Protein AF-A0A7W4B8R4-F1 (afdb_monomer)

Solvent-accessible surface area (backbone atoms only — not comparable to full-atom values): 7140 Å² total; per-residue (Å²): 135,83,83,82,81,82,83,73,81,84,76,72,96,80,80,79,79,73,75,78,81,79,74,81,53,73,66,57,54,51,50,42,63,73,45,34,55,82,88,46,34,65,57,54,56,48,45,43,47,61,51,51,46,78,59,29,82,94,38,86,86,59,52,74,72,62,40,46,46,49,48,49,27,28,50,60,62,15,69,47,38,67,68,44,31,55,52,33,42,52,36,35,43,72,41,52,63,58,32,25,47,75,47,71,31,58,90,38,91,60,44,60,76,71,63,80,133

Secondary structure (DSSP, 8-state):
-----------------PPPS----HHHHHHHHHHS-HHHHHHHHHHHHHHTTSSSTT-TT--HHHHHHHHHHHHHHHTT-HHHHHHHHHHHHH-HHHHHHHTT-TT-TTHHHH---

pLDDT: mean 81.18, std 20.73, range [34.56, 98.38]

Radius of gyration: 18.81 Å; Cα contacts (8 Å, |Δi|>4): 109; chains: 1; bounding box: 56×37×52 Å

Foldseek 3Di:
DDPDDPPPDPDDPPPPPPPDLLDADPVLLVLLPVQEDPVCSVVLSVCLSPQQACLAPPCNPPDNLQSLLLSLLLSQQCSNPPVSSVVLSVVSNVPVLVSCVSSVNNVPVCVSVVDDD

Mean predicted aligned error: 9.46 Å

Structure (mmCIF, N/CA/C/O backbone):
data_AF-A0A7W4B8R4-F1
#
_entry.id   AF-A0A7W4B8R4-F1
#
loop_
_atom_site.group_PDB
_atom_site.id
_atom_site.type_symbol
_atom_site.label_atom_id
_atom_site.label_alt_id
_atom_site.label_comp_id
_atom_site.label_asym_id
_atom_site.label_entity_id
_atom_site.label_seq_id
_atom_site.pdbx_PDB_ins_code
_atom_site.Cartn_x
_atom_site.Cartn_y
_atom_site.Cartn_z
_atom_site.occupancy
_atom_site.B_iso_or_equiv
_atom_site.auth_seq_id
_atom_site.auth_comp_id
_atom_site.auth_asym_id
_atom_site.auth_atom_id
_atom_site.pdbx_PDB_model_num
ATOM 1 N N . MET A 1 1 ? 43.962 28.400 -38.536 1.00 35.59 1 MET A N 1
ATOM 2 C CA . MET A 1 1 ? 43.895 26.926 -38.560 1.00 35.59 1 MET A CA 1
ATOM 3 C C . MET A 1 1 ? 43.235 26.489 -37.262 1.00 35.59 1 MET A C 1
ATOM 5 O O . MET A 1 1 ? 43.837 26.642 -36.216 1.00 35.59 1 MET A O 1
ATOM 9 N N . VAL A 1 2 ? 41.962 26.109 -37.389 1.00 37.84 2 VAL A N 1
ATOM 10 C CA . VAL A 1 2 ? 41.084 25.320 -36.503 1.00 37.84 2 VAL A CA 1
ATOM 11 C C . VAL A 1 2 ? 41.285 25.419 -34.977 1.00 37.84 2 VAL A C 1
ATOM 13 O O . VAL A 1 2 ? 42.042 24.654 -34.393 1.00 37.84 2 VAL A O 1
ATOM 16 N N . GLU A 1 3 ? 40.489 26.273 -34.324 1.00 34.56 3 GLU A N 1
ATOM 17 C CA . GLU A 1 3 ? 40.008 26.014 -32.960 1.00 34.56 3 GLU A CA 1
ATOM 18 C C . GLU A 1 3 ? 38.755 25.136 -33.067 1.00 34.56 3 GLU A C 1
ATOM 20 O O . GLU A 1 3 ? 37.711 25.557 -33.573 1.00 34.56 3 GLU A O 1
ATOM 25 N N . THR A 1 4 ? 38.869 23.875 -32.659 1.00 41.19 4 THR A N 1
ATOM 26 C CA . THR A 1 4 ? 37.772 22.913 -32.743 1.00 41.19 4 THR A CA 1
ATOM 27 C C . THR A 1 4 ? 36.787 23.156 -31.605 1.00 41.19 4 THR A C 1
ATOM 29 O O . THR A 1 4 ? 37.071 22.923 -30.433 1.00 41.19 4 THR A O 1
ATOM 32 N N . SER A 1 5 ? 35.603 23.631 -31.976 1.00 42.47 5 SER A N 1
ATOM 33 C CA . SER A 1 5 ? 34.449 23.818 -31.104 1.00 42.47 5 SER A CA 1
ATOM 34 C C . SER A 1 5 ? 33.976 22.490 -30.501 1.00 42.47 5 SER A C 1
ATOM 36 O O . SER A 1 5 ? 33.535 21.606 -31.231 1.00 42.47 5 SER A O 1
ATOM 38 N N . ILE A 1 6 ? 33.958 22.376 -29.171 1.00 45.47 6 ILE A N 1
A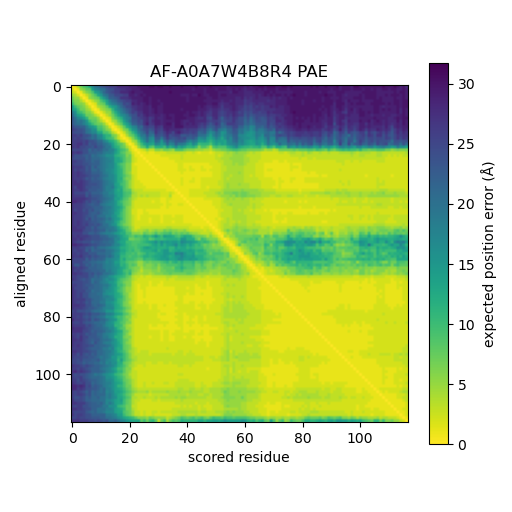TOM 39 C CA . ILE A 1 6 ? 33.088 21.422 -28.467 1.00 45.47 6 ILE A CA 1
ATOM 40 C C . ILE A 1 6 ? 31.976 22.232 -27.805 1.00 45.47 6 ILE A C 1
ATOM 42 O O . ILE A 1 6 ? 32.063 22.695 -26.671 1.00 45.47 6 ILE A O 1
ATOM 46 N N . ASN A 1 7 ? 30.923 22.442 -28.589 1.00 42.91 7 ASN A N 1
ATOM 47 C CA . ASN A 1 7 ? 29.674 23.061 -28.180 1.00 42.91 7 ASN A CA 1
ATOM 48 C C . ASN A 1 7 ? 28.772 21.981 -27.560 1.00 42.91 7 ASN A C 1
ATOM 50 O O . ASN A 1 7 ? 27.890 21.437 -28.223 1.00 42.91 7 ASN A O 1
ATOM 54 N N . ILE A 1 8 ? 29.015 21.621 -26.295 1.00 46.78 8 ILE A N 1
ATOM 55 C CA . ILE A 1 8 ? 28.044 20.838 -25.521 1.00 46.78 8 ILE A CA 1
ATOM 56 C C . ILE A 1 8 ? 27.085 21.840 -24.893 1.00 46.78 8 ILE A C 1
ATOM 58 O O . ILE A 1 8 ? 27.429 22.555 -23.952 1.00 46.78 8 ILE A O 1
ATOM 62 N N . LYS A 1 9 ? 25.877 21.898 -25.460 1.00 38.62 9 LYS A N 1
ATOM 63 C CA . LYS A 1 9 ? 24.742 22.683 -24.979 1.00 38.62 9 LYS A CA 1
ATOM 64 C C . LYS A 1 9 ? 24.553 22.471 -23.472 1.00 38.62 9 LYS A C 1
ATOM 66 O O . LYS A 1 9 ? 23.933 21.502 -23.043 1.00 38.62 9 LYS A O 1
ATOM 71 N N . ARG A 1 10 ? 25.040 23.423 -22.672 1.00 40.56 10 ARG A N 1
ATOM 72 C CA . ARG A 1 10 ? 24.579 23.677 -21.303 1.00 40.56 10 ARG A CA 1
ATOM 73 C C . ARG A 1 10 ? 23.151 24.215 -21.381 1.00 40.56 10 ARG A C 1
ATOM 75 O O . ARG A 1 10 ? 22.917 25.410 -21.250 1.00 40.56 10 ARG A O 1
ATOM 82 N N . ALA A 1 11 ? 22.196 23.335 -21.655 1.00 38.16 11 ALA A N 1
ATOM 83 C CA . ALA A 1 11 ? 20.789 23.647 -21.488 1.00 38.16 11 ALA A CA 1
ATOM 84 C C . ALA A 1 11 ? 20.435 23.462 -20.004 1.00 38.16 11 ALA A C 1
ATOM 86 O O . ALA A 1 11 ? 20.317 22.342 -19.521 1.00 38.16 11 ALA A O 1
ATOM 87 N N . ASN A 1 12 ? 20.324 24.589 -19.299 1.00 40.47 12 ASN A N 1
ATOM 88 C CA . ASN A 1 12 ? 19.541 24.793 -18.077 1.00 40.47 12 ASN A CA 1
ATOM 89 C C . ASN A 1 12 ? 19.688 23.751 -16.952 1.00 40.47 12 ASN A C 1
ATOM 91 O O . ASN A 1 12 ? 18.812 22.928 -16.706 1.00 40.47 12 ASN A O 1
ATOM 95 N N . LEU A 1 13 ? 20.743 23.918 -16.150 1.00 42.25 13 LEU A N 1
ATOM 96 C CA . LEU A 1 13 ? 20.869 23.381 -14.784 1.00 42.25 13 LEU A CA 1
ATOM 97 C C . LEU A 1 13 ? 20.083 24.220 -13.748 1.00 42.25 13 LEU A C 1
ATOM 99 O O . LEU A 1 13 ? 20.526 24.406 -12.620 1.00 42.25 13 LEU A O 1
ATOM 103 N N . GLN A 1 14 ? 18.917 24.750 -14.122 1.00 43.56 14 GLN A N 1
ATOM 104 C CA . GLN A 1 14 ? 18.017 25.482 -13.223 1.00 43.56 14 GLN A CA 1
ATOM 105 C C . GLN A 1 14 ? 16.591 24.941 -13.370 1.00 43.56 14 GLN A C 1
ATOM 107 O O . GLN A 1 14 ? 15.756 25.585 -13.987 1.00 43.56 14 GLN A O 1
ATOM 112 N N . ALA A 1 15 ? 16.361 23.716 -12.874 1.00 39.22 15 ALA A N 1
ATOM 113 C CA . ALA A 1 15 ? 15.059 23.189 -12.417 1.00 39.22 15 ALA A CA 1
ATOM 114 C C . ALA A 1 15 ? 15.138 21.690 -12.039 1.00 39.22 15 ALA A C 1
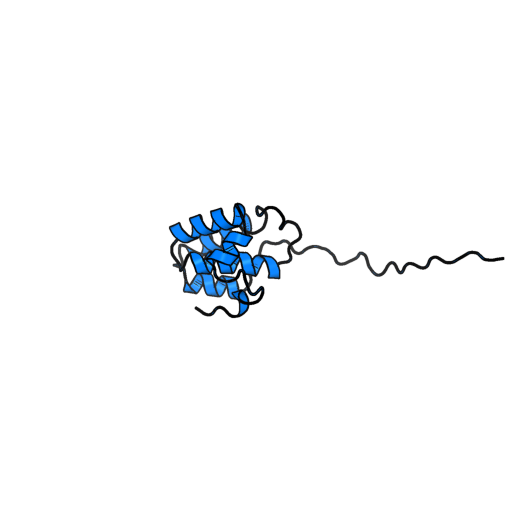ATOM 116 O O . ALA A 1 15 ? 14.335 20.880 -12.489 1.00 39.22 15 ALA A O 1
ATOM 117 N N . ARG A 1 16 ? 16.095 21.280 -11.199 1.00 37.38 16 ARG A N 1
ATOM 118 C CA . ARG A 1 16 ? 15.941 20.031 -10.424 1.00 37.38 16 ARG A CA 1
ATOM 119 C C . ARG A 1 16 ? 15.983 20.343 -8.938 1.00 37.38 16 ARG A C 1
ATOM 121 O O . ARG A 1 16 ? 16.769 19.781 -8.187 1.00 37.38 16 ARG A O 1
ATOM 128 N N . GLN A 1 17 ? 15.140 21.284 -8.523 1.00 37.94 17 GLN A N 1
ATOM 129 C CA . GLN A 1 17 ? 14.706 21.310 -7.136 1.00 37.94 17 GLN A CA 1
ATOM 130 C C . GLN A 1 17 ? 13.785 20.094 -6.988 1.00 37.94 17 GLN A C 1
ATOM 132 O O . GLN A 1 17 ? 12.638 20.131 -7.427 1.00 37.94 17 GLN A O 1
ATOM 137 N N . TRP A 1 18 ? 14.331 18.982 -6.499 1.00 40.97 18 TRP A N 1
ATOM 138 C CA . TRP A 1 18 ? 13.558 17.770 -6.239 1.00 40.97 18 TRP A CA 1
ATOM 139 C C . TRP A 1 18 ? 12.422 18.135 -5.273 1.00 40.97 18 TRP A C 1
ATOM 141 O O . TRP A 1 18 ? 12.715 18.694 -4.208 1.00 40.97 18 TRP A O 1
ATOM 151 N N . PRO A 1 19 ? 11.139 17.920 -5.621 1.00 43.59 19 PRO A N 1
ATOM 152 C CA . PRO A 1 19 ? 10.064 18.196 -4.690 1.00 43.59 19 PRO A CA 1
ATOM 153 C C . PRO A 1 19 ? 10.258 17.287 -3.482 1.00 43.59 19 PRO A C 1
ATOM 155 O O . PRO A 1 19 ? 10.473 16.082 -3.608 1.00 43.59 19 PRO A O 1
ATOM 158 N N . ILE A 1 20 ? 10.231 17.899 -2.308 1.00 48.69 20 ILE A N 1
ATOM 159 C CA . ILE A 1 20 ? 10.230 17.216 -1.024 1.00 48.69 20 ILE A CA 1
ATOM 160 C C . ILE A 1 20 ? 9.165 16.107 -1.097 1.00 48.69 20 ILE A C 1
ATOM 162 O O . ILE A 1 20 ? 7.984 16.389 -1.303 1.00 48.69 20 ILE A O 1
ATOM 166 N N . MET A 1 21 ? 9.595 14.849 -0.990 1.00 56.50 21 MET A N 1
ATOM 167 C CA . MET A 1 21 ? 8.729 13.664 -0.996 1.00 56.50 21 MET A CA 1
ATOM 168 C C . MET A 1 21 ? 7.977 13.561 0.339 1.00 56.50 21 MET A C 1
ATOM 170 O O . MET A 1 21 ? 8.228 12.653 1.123 1.00 56.50 21 MET A O 1
ATOM 174 N N . ASP A 1 22 ? 7.107 14.535 0.612 1.00 63.03 22 ASP A N 1
ATOM 175 C CA . ASP A 1 22 ? 6.309 14.646 1.845 1.00 63.03 22 ASP A CA 1
ATOM 176 C C . ASP A 1 22 ? 4.798 14.519 1.566 1.00 63.03 22 ASP A C 1
ATOM 178 O O . ASP A 1 22 ? 3.974 14.758 2.449 1.00 63.03 22 ASP A O 1
ATOM 182 N N . VAL A 1 23 ? 4.384 14.184 0.334 1.00 82.19 23 VAL A N 1
ATOM 183 C CA . VAL A 1 23 ? 2.961 14.210 -0.041 1.00 82.19 23 VAL A CA 1
ATOM 184 C C . VAL A 1 23 ? 2.541 12.979 -0.842 1.00 82.19 23 VAL A C 1
ATOM 186 O O . VAL A 1 23 ? 3.028 12.733 -1.941 1.00 82.19 23 VAL A O 1
ATOM 189 N N . LEU A 1 24 ? 1.556 12.246 -0.312 1.00 88.69 24 LEU A N 1
ATOM 190 C CA . LEU A 1 24 ? 0.864 11.163 -1.015 1.00 88.69 24 LEU A CA 1
ATOM 191 C C . LEU A 1 24 ? -0.054 11.712 -2.111 1.00 88.69 24 LEU A C 1
ATOM 193 O O . LEU A 1 24 ? -0.700 12.752 -1.936 1.00 88.69 24 LEU A O 1
ATOM 197 N N . SER A 1 25 ? -0.197 10.961 -3.202 1.00 88.75 25 SER A N 1
ATOM 198 C CA . SER A 1 25 ? -1.132 11.309 -4.272 1.00 88.75 25 SER A CA 1
ATOM 199 C C . SER A 1 25 ? -2.586 11.345 -3.780 1.00 88.75 25 SER A C 1
ATOM 201 O O . SER A 1 25 ? -2.980 10.627 -2.856 1.00 88.75 25 SER A O 1
ATOM 203 N N . ASN A 1 26 ? -3.429 12.140 -4.448 1.00 91.19 26 ASN A N 1
ATOM 204 C CA . ASN A 1 26 ? -4.866 12.208 -4.142 1.00 91.19 26 ASN A CA 1
ATOM 205 C C . ASN A 1 26 ? -5.546 10.836 -4.248 1.00 91.19 26 ASN A C 1
ATOM 207 O O . ASN A 1 26 ? -6.451 10.519 -3.477 1.00 91.19 26 ASN A O 1
ATOM 211 N N . ARG A 1 27 ? -5.090 10.010 -5.194 1.00 92.81 27 ARG A N 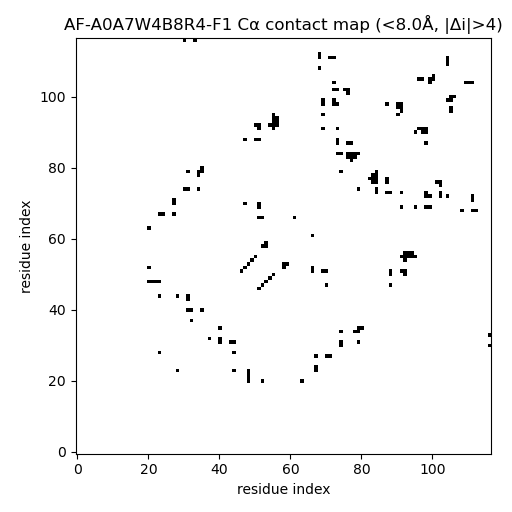1
ATOM 212 C CA . ARG A 1 27 ? -5.569 8.642 -5.369 1.00 92.81 27 ARG A CA 1
ATOM 213 C C . ARG A 1 27 ? -5.228 7.777 -4.158 1.00 92.81 27 ARG A C 1
ATOM 215 O O . ARG A 1 27 ? -6.115 7.108 -3.637 1.00 92.81 27 ARG A O 1
ATOM 222 N N . THR A 1 28 ? -3.983 7.836 -3.690 1.00 94.62 28 THR A N 1
ATOM 223 C CA . THR A 1 28 ? -3.530 7.095 -2.505 1.00 94.62 28 THR A CA 1
ATOM 224 C C . THR A 1 28 ? -4.325 7.508 -1.267 1.00 94.62 28 THR A C 1
ATOM 226 O O . THR A 1 28 ? -4.889 6.647 -0.597 1.00 94.62 28 THR A O 1
ATOM 229 N N . LYS A 1 29 ? -4.491 8.816 -1.025 1.00 94.94 29 LYS A N 1
ATOM 230 C CA . LYS A 1 29 ? -5.314 9.338 0.086 1.00 94.94 29 LYS A CA 1
ATOM 231 C C . LYS A 1 29 ? -6.759 8.843 0.030 1.00 94.94 29 LYS A C 1
ATOM 233 O O . LYS A 1 29 ? -7.318 8.430 1.043 1.00 94.94 29 LYS A O 1
ATOM 238 N N . LYS A 1 30 ? -7.360 8.824 -1.165 1.00 95.56 30 LYS A N 1
ATOM 239 C CA . LYS A 1 30 ? -8.716 8.295 -1.360 1.00 95.56 30 LYS A CA 1
ATOM 240 C C . LYS A 1 30 ? -8.803 6.807 -1.009 1.00 95.56 30 LYS A C 1
ATOM 242 O O . LYS A 1 30 ? -9.752 6.412 -0.345 1.00 95.56 30 LYS A O 1
ATOM 247 N N . ILE A 1 31 ? -7.829 5.996 -1.425 1.00 96.88 31 ILE A N 1
ATOM 248 C CA . ILE A 1 31 ? -7.782 4.564 -1.088 1.00 96.88 31 ILE A CA 1
ATOM 249 C C . ILE A 1 31 ? -7.648 4.368 0.427 1.00 96.88 31 ILE A C 1
ATOM 251 O O . ILE A 1 31 ? -8.356 3.537 0.987 1.00 96.88 31 ILE A O 1
ATOM 255 N N . ILE A 1 32 ? -6.799 5.153 1.101 1.00 97.31 32 ILE A N 1
ATOM 256 C CA . ILE A 1 32 ? -6.652 5.087 2.563 1.00 97.31 32 ILE A CA 1
ATOM 257 C C . ILE A 1 32 ? -7.995 5.360 3.246 1.00 97.31 32 ILE A C 1
ATOM 259 O O . ILE A 1 32 ? -8.414 4.565 4.081 1.00 97.31 32 ILE A O 1
ATOM 263 N N . GLY A 1 33 ? -8.701 6.420 2.841 1.00 97.12 33 GLY A N 1
ATOM 264 C CA . GLY A 1 33 ? -10.013 6.758 3.402 1.00 97.12 33 GLY A CA 1
ATOM 265 C C . GLY A 1 33 ? -11.121 5.735 3.113 1.00 97.12 33 GLY A C 1
ATOM 266 O O . GLY A 1 33 ? -12.126 5.726 3.816 1.00 97.12 33 GLY A O 1
ATOM 267 N N . LEU A 1 34 ? -10.957 4.876 2.099 1.00 97.12 34 LEU A N 1
ATOM 268 C CA . LEU A 1 34 ? -11.869 3.757 1.824 1.00 97.12 34 LEU A CA 1
ATOM 269 C C . LEU A 1 34 ? -11.534 2.509 2.653 1.00 97.12 34 LEU A C 1
ATOM 271 O O . LEU A 1 34 ? -12.429 1.734 2.976 1.00 97.12 34 LEU A O 1
ATOM 275 N N . LEU A 1 35 ? -10.255 2.301 2.969 1.00 97.62 35 LEU A N 1
ATOM 276 C CA . LEU A 1 35 ? -9.761 1.101 3.645 1.00 97.62 35 LEU A CA 1
ATOM 277 C C . LEU A 1 35 ? -9.742 1.209 5.166 1.00 97.62 35 LEU A C 1
ATOM 279 O O . LEU A 1 35 ? -9.986 0.221 5.855 1.00 97.62 35 LEU A O 1
ATOM 283 N N . PHE A 1 36 ? -9.399 2.381 5.688 1.00 97.62 36 PHE A N 1
ATOM 284 C CA . PHE A 1 36 ? -9.094 2.575 7.097 1.00 97.62 36 PHE A CA 1
ATOM 285 C C . PHE A 1 36 ? -10.100 3.502 7.759 1.00 97.62 36 PHE A C 1
ATOM 287 O O . PHE A 1 36 ? -10.705 4.374 7.135 1.00 97.62 36 PHE A O 1
ATOM 294 N N . LYS A 1 37 ? -10.248 3.339 9.072 1.00 96.31 37 LYS A N 1
ATOM 295 C CA . LYS A 1 37 ? -11.045 4.258 9.882 1.00 96.31 37 LYS A CA 1
ATOM 296 C C . LYS A 1 37 ? -10.378 5.638 9.943 1.00 96.31 37 LYS A C 1
ATOM 298 O O . LYS A 1 37 ? -9.173 5.795 9.716 1.00 96.31 37 LYS A O 1
ATOM 303 N N . SER A 1 38 ? -11.163 6.661 10.270 1.00 93.06 38 SER A N 1
ATOM 304 C CA . SER A 1 38 ? -10.690 8.051 10.320 1.00 93.06 38 SER A CA 1
ATOM 305 C C . SER A 1 38 ? -9.587 8.281 11.361 1.00 93.06 38 SER A C 1
ATOM 307 O O . SER A 1 38 ? -8.693 9.095 11.133 1.00 93.06 38 SER A O 1
ATOM 309 N N . ASP A 1 39 ? -9.606 7.539 12.470 1.00 93.50 39 ASP A N 1
ATOM 310 C CA . ASP A 1 39 ? -8.579 7.548 13.518 1.00 93.50 39 ASP A CA 1
ATOM 311 C C . ASP A 1 39 ? -7.267 6.868 13.083 1.00 93.50 39 ASP A C 1
ATOM 313 O O . ASP A 1 39 ? -6.196 7.225 13.569 1.00 93.50 39 ASP A O 1
ATOM 317 N N . GLN A 1 40 ? -7.331 5.947 12.119 1.00 96.81 40 GLN A N 1
ATOM 318 C CA . GLN A 1 40 ? -6.179 5.216 11.579 1.00 96.81 40 GLN A CA 1
ATOM 319 C C . GLN A 1 40 ? -5.539 5.904 10.368 1.00 96.81 40 GLN A C 1
ATOM 321 O O . GLN A 1 40 ? -4.334 5.780 10.155 1.00 96.81 40 GLN A O 1
ATOM 326 N N . THR A 1 41 ? -6.320 6.659 9.591 1.00 96.25 41 THR A N 1
ATOM 327 C CA . THR A 1 41 ? -5.888 7.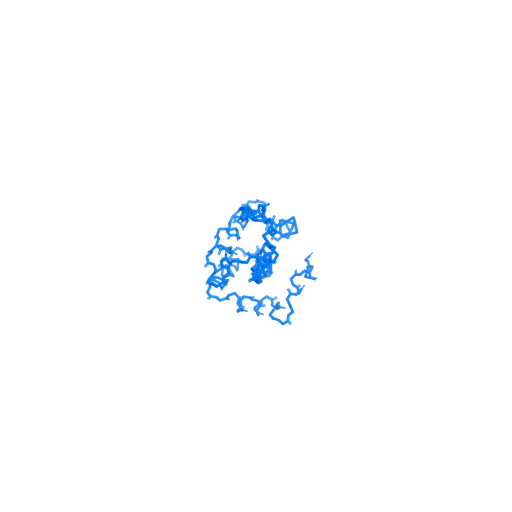284 8.326 1.00 96.25 41 THR A CA 1
ATOM 328 C C . THR A 1 41 ? -4.587 8.077 8.476 1.00 96.25 41 THR A C 1
ATOM 330 O O . THR A 1 41 ? -3.656 7.877 7.703 1.00 96.25 41 THR A O 1
ATOM 333 N N . LYS A 1 42 ? -4.468 8.916 9.513 1.00 93.81 42 LYS A N 1
ATOM 334 C CA . LYS A 1 42 ? -3.260 9.735 9.738 1.00 93.81 42 LYS A CA 1
ATOM 335 C C . LYS A 1 42 ? -2.008 8.899 10.016 1.00 93.81 42 LYS A C 1
ATOM 337 O O . LYS A 1 42 ? -0.918 9.288 9.610 1.00 93.81 42 LYS A O 1
ATOM 342 N N . ILE A 1 43 ? -2.161 7.772 10.713 1.00 94.88 43 ILE A N 1
ATOM 343 C CA . ILE A 1 43 ? -1.053 6.859 11.027 1.00 94.88 43 ILE A CA 1
ATOM 344 C C . ILE A 1 43 ? -0.597 6.159 9.745 1.00 94.88 43 ILE A C 1
ATOM 346 O O . ILE A 1 43 ? 0.595 6.107 9.461 1.00 94.88 43 ILE A O 1
ATOM 350 N N . VAL A 1 44 ? -1.549 5.684 8.940 1.00 96.94 44 VAL A N 1
ATOM 351 C CA . VAL A 1 44 ? -1.266 5.045 7.649 1.00 96.94 44 VAL A CA 1
ATOM 352 C C . VAL A 1 44 ? -0.562 6.010 6.697 1.00 96.94 44 VAL A C 1
ATOM 354 O O . VAL A 1 44 ? 0.457 5.651 6.116 1.00 96.94 44 VAL A O 1
ATOM 357 N N . GLU A 1 45 ? -1.063 7.242 6.563 1.00 94.69 45 GLU A N 1
ATOM 358 C CA . GLU A 1 45 ? -0.442 8.256 5.705 1.00 94.69 45 GLU A CA 1
ATOM 359 C C . GLU A 1 45 ? 1.001 8.551 6.123 1.00 94.69 45 GLU A C 1
ATOM 361 O O . GLU A 1 45 ? 1.896 8.565 5.278 1.00 94.69 45 GLU A O 1
ATOM 366 N N . LYS A 1 46 ? 1.226 8.735 7.430 1.00 91.50 46 LYS A N 1
ATOM 367 C CA . LYS A 1 46 ? 2.555 8.985 7.983 1.00 91.50 46 LYS A CA 1
ATOM 368 C C . LYS A 1 46 ? 3.513 7.829 7.700 1.00 91.50 46 LYS A C 1
ATOM 370 O O . LYS A 1 46 ? 4.580 8.059 7.146 1.00 91.50 46 LYS A O 1
ATOM 375 N N . ASN A 1 47 ? 3.120 6.595 8.011 1.00 92.00 47 ASN A N 1
ATOM 376 C CA . ASN A 1 47 ? 3.993 5.435 7.825 1.00 92.00 47 ASN A CA 1
ATOM 377 C C . ASN A 1 47 ? 4.315 5.182 6.344 1.00 92.00 47 ASN A C 1
ATOM 379 O O . ASN A 1 47 ? 5.410 4.737 6.021 1.00 92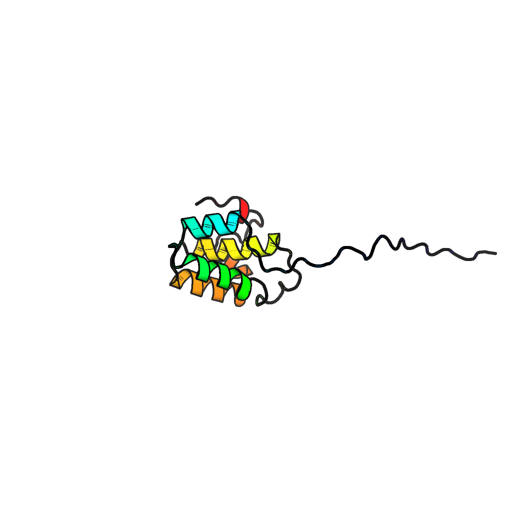.00 47 ASN A O 1
ATOM 383 N N . LEU A 1 48 ? 3.398 5.480 5.417 1.00 91.88 48 LEU A N 1
ATOM 384 C CA . LEU A 1 48 ? 3.701 5.368 3.987 1.00 91.88 48 LEU A CA 1
ATOM 385 C C . LEU A 1 48 ? 4.777 6.372 3.540 1.00 91.88 48 LEU A C 1
ATOM 387 O O . LEU A 1 48 ? 5.666 6.018 2.764 1.00 91.88 48 LEU A O 1
ATOM 391 N N . LEU A 1 49 ? 4.718 7.607 4.040 1.00 88.00 49 LEU A N 1
ATOM 392 C CA . LEU A 1 49 ? 5.708 8.639 3.727 1.00 88.00 49 LEU A CA 1
ATOM 393 C C . LEU A 1 49 ? 7.057 8.359 4.397 1.00 88.00 49 LEU A C 1
ATOM 395 O O . LEU A 1 49 ? 8.086 8.394 3.726 1.00 88.00 49 LEU A O 1
ATOM 399 N N . ASP A 1 50 ? 7.048 8.028 5.685 1.00 84.50 50 ASP A N 1
ATOM 400 C CA . ASP A 1 50 ? 8.271 7.881 6.474 1.00 84.50 50 ASP A CA 1
ATOM 401 C C . ASP A 1 50 ? 8.952 6.526 6.207 1.00 84.50 50 ASP A C 1
ATOM 403 O O . ASP A 1 50 ? 10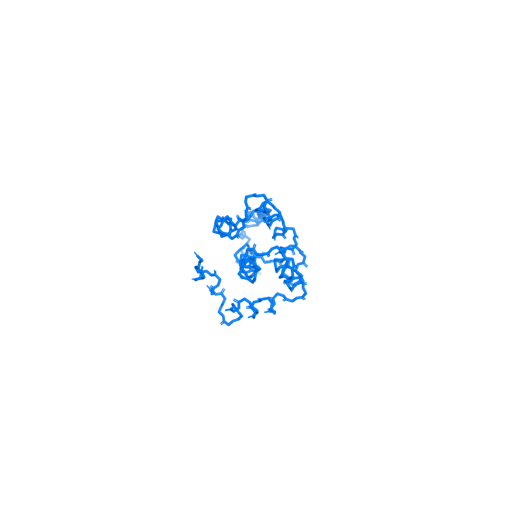.136 6.482 5.863 1.00 84.50 50 ASP A O 1
ATOM 407 N N . ASP A 1 51 ? 8.187 5.431 6.270 1.00 80.75 51 ASP A N 1
ATOM 408 C CA . ASP A 1 51 ? 8.714 4.059 6.289 1.00 80.75 51 ASP A CA 1
ATOM 409 C C . ASP A 1 51 ? 8.599 3.334 4.939 1.00 80.75 51 ASP A C 1
ATOM 411 O O . ASP A 1 51 ? 9.088 2.218 4.801 1.00 80.75 51 ASP A O 1
ATOM 415 N N . CYS A 1 52 ? 7.916 3.896 3.937 1.00 77.50 52 CYS A N 1
ATOM 416 C CA . CYS A 1 52 ? 7.777 3.280 2.604 1.00 77.50 52 CYS A CA 1
ATOM 417 C C . CYS A 1 52 ? 8.237 4.191 1.460 1.00 77.50 52 CYS A C 1
ATOM 419 O O . CYS A 1 52 ? 7.822 4.000 0.316 1.00 77.50 52 CYS A O 1
ATOM 421 N N . SER A 1 53 ? 9.088 5.176 1.761 1.00 70.19 53 SER A N 1
ATOM 422 C CA . SER A 1 53 ? 9.643 6.093 0.756 1.00 70.19 53 SER A CA 1
ATOM 423 C C . SER A 1 53 ? 11.162 6.205 0.856 1.00 70.19 53 SER A C 1
ATOM 425 O O . SER A 1 53 ? 11.863 5.910 -0.106 1.00 70.19 53 SER A O 1
ATOM 427 N N . ARG A 1 54 ? 11.689 6.602 2.023 1.00 62.28 54 ARG A N 1
ATOM 428 C CA . ARG A 1 54 ? 13.125 6.902 2.205 1.00 62.28 54 ARG A CA 1
ATOM 429 C C . ARG A 1 54 ? 13.956 5.718 2.699 1.00 62.28 54 ARG A C 1
ATOM 431 O O . ARG A 1 54 ? 15.175 5.742 2.584 1.00 62.28 54 ARG A O 1
ATOM 438 N N . SER A 1 55 ? 13.312 4.708 3.272 1.00 63.94 55 SER A N 1
ATOM 439 C CA . SER A 1 55 ? 13.961 3.563 3.922 1.00 63.94 55 SER A CA 1
ATOM 440 C C . SER A 1 55 ? 14.126 2.343 3.013 1.00 63.94 55 SER A C 1
ATOM 442 O O . SER A 1 55 ? 14.740 1.357 3.418 1.00 63.94 55 SER A O 1
ATOM 444 N N . ILE A 1 56 ? 13.608 2.393 1.783 1.00 68.38 56 ILE A N 1
ATOM 445 C CA . ILE A 1 56 ? 13.625 1.247 0.874 1.00 68.38 56 ILE A CA 1
ATOM 446 C C . ILE A 1 56 ? 14.954 1.203 0.119 1.00 68.38 56 ILE A C 1
ATOM 448 O O . ILE A 1 56 ? 15.266 2.061 -0.711 1.00 68.38 56 ILE A O 1
ATOM 452 N N . SER A 1 57 ? 15.738 0.164 0.405 1.00 68.94 57 SER A N 1
ATOM 453 C CA . SER A 1 57 ? 17.034 -0.075 -0.227 1.00 68.94 57 SER A CA 1
ATOM 454 C C . SER A 1 57 ? 16.907 -0.151 -1.754 1.00 68.94 57 SER A C 1
ATOM 456 O O . SER A 1 57 ? 16.124 -0.935 -2.289 1.00 68.94 57 SER A O 1
ATOM 458 N N . GLY A 1 58 ? 17.690 0.667 -2.465 1.00 68.19 58 GLY A N 1
ATOM 459 C CA . GLY A 1 58 ? 17.696 0.720 -3.932 1.00 68.19 58 GLY A CA 1
ATOM 460 C C . GLY A 1 58 ? 16.643 1.641 -4.563 1.00 68.19 58 GLY A C 1
ATOM 461 O O . GLY A 1 58 ? 16.571 1.703 -5.790 1.00 68.19 58 GLY A O 1
ATOM 462 N N . CYS A 1 59 ? 15.866 2.377 -3.758 1.00 65.69 59 CYS A N 1
ATOM 463 C CA . CYS A 1 59 ? 14.815 3.289 -4.231 1.00 65.69 59 CYS A CA 1
ATOM 464 C C . CYS A 1 59 ? 15.115 4.781 -3.986 1.00 65.69 59 CYS A C 1
ATOM 466 O O . CYS A 1 59 ? 14.233 5.614 -4.167 1.00 65.69 59 CYS A O 1
ATOM 468 N N . ASN A 1 60 ? 16.346 5.139 -3.603 1.00 65.00 60 ASN A N 1
ATOM 469 C CA . ASN A 1 60 ? 16.710 6.505 -3.187 1.00 65.00 60 ASN A CA 1
ATOM 470 C C . ASN A 1 60 ? 16.441 7.591 -4.248 1.00 65.00 60 ASN A C 1
ATOM 472 O O . ASN A 1 60 ? 16.176 8.734 -3.887 1.00 65.00 60 ASN A O 1
ATOM 476 N N . ASP A 1 61 ? 16.474 7.223 -5.532 1.00 70.06 61 ASP A N 1
ATOM 477 C CA . ASP A 1 61 ? 16.252 8.132 -6.665 1.00 70.06 61 ASP A CA 1
ATOM 478 C C . ASP A 1 61 ? 14.878 7.932 -7.330 1.00 70.06 61 ASP A C 1
ATOM 480 O O . ASP A 1 61 ? 14.646 8.394 -8.448 1.00 70.06 61 ASP A O 1
ATOM 484 N N . TRP A 1 62 ? 13.965 7.184 -6.700 1.00 73.3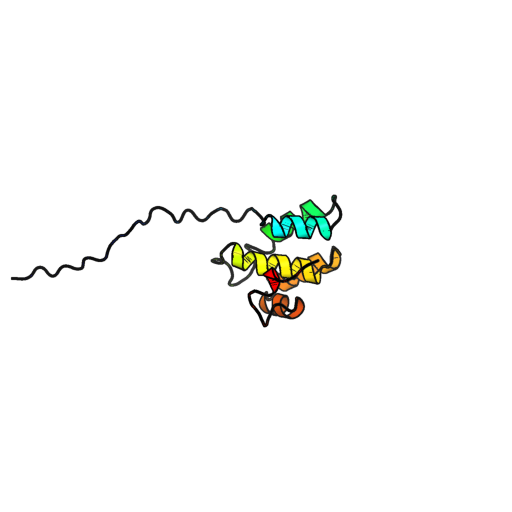1 62 TRP A N 1
ATOM 485 C CA . TRP A 1 62 ? 12.662 6.899 -7.295 1.00 73.31 62 TRP A CA 1
ATOM 486 C C . TRP A 1 62 ? 11.761 8.128 -7.278 1.00 73.31 62 TRP A C 1
ATOM 488 O O . TRP A 1 62 ? 11.618 8.813 -6.267 1.00 73.31 62 TRP A O 1
ATOM 498 N N . GLU A 1 63 ? 11.115 8.380 -8.412 1.00 71.88 63 GLU A N 1
ATOM 499 C CA . GLU A 1 63 ? 10.118 9.434 -8.550 1.00 71.88 63 GLU A CA 1
ATOM 500 C C . GLU A 1 63 ? 8.806 9.064 -7.838 1.00 71.88 63 GLU A C 1
ATOM 502 O O . GLU A 1 63 ? 8.524 7.894 -7.560 1.00 71.88 63 GLU A O 1
ATOM 507 N N . ALA A 1 64 ? 7.969 10.069 -7.567 1.00 70.44 64 ALA A N 1
ATOM 508 C CA . ALA A 1 64 ? 6.712 9.910 -6.830 1.00 70.44 64 ALA A CA 1
ATOM 509 C C . ALA A 1 64 ? 5.780 8.839 -7.429 1.00 70.44 64 ALA A C 1
ATOM 511 O O . ALA A 1 64 ? 5.075 8.143 -6.701 1.00 70.44 64 ALA A O 1
ATOM 512 N N . GLU A 1 65 ? 5.803 8.672 -8.751 1.00 69.69 65 GLU A N 1
ATOM 513 C CA . GLU A 1 65 ? 5.018 7.655 -9.452 1.00 69.69 65 GLU A CA 1
ATOM 514 C C . GLU A 1 65 ? 5.478 6.223 -9.127 1.00 69.69 65 GLU A C 1
ATOM 516 O O . GLU A 1 65 ? 4.653 5.326 -8.949 1.00 69.69 65 GLU A O 1
ATOM 521 N N . LEU A 1 66 ? 6.788 6.005 -8.981 1.00 75.00 66 LEU A N 1
ATOM 522 C CA . LEU A 1 66 ? 7.340 4.696 -8.626 1.00 75.00 66 LEU A CA 1
ATOM 523 C C . LEU A 1 66 ? 7.060 4.347 -7.158 1.00 75.00 66 LEU A C 1
ATOM 525 O O . LEU A 1 66 ? 6.782 3.186 -6.847 1.00 75.00 66 LEU A O 1
ATOM 529 N N . LEU A 1 67 ? 7.060 5.345 -6.269 1.00 87.50 67 LEU A N 1
ATOM 530 C CA . LEU A 1 67 ? 6.657 5.160 -4.872 1.00 87.50 67 LEU A CA 1
ATOM 531 C C . LEU A 1 67 ? 5.162 4.855 -4.727 1.00 87.50 67 LEU A C 1
ATOM 533 O O . LEU A 1 67 ? 4.792 4.039 -3.883 1.00 87.50 67 LEU A O 1
ATOM 537 N N . GLU A 1 68 ? 4.298 5.412 -5.583 1.00 90.88 68 GLU A N 1
ATOM 538 C CA . GLU A 1 68 ? 2.863 5.097 -5.546 1.00 90.88 68 GLU A CA 1
ATOM 539 C C . GLU A 1 68 ? 2.607 3.592 -5.727 1.00 90.88 68 GLU A C 1
ATOM 541 O O . GLU A 1 68 ? 1.749 3.021 -5.045 1.00 90.88 68 GLU A O 1
ATOM 546 N N . ARG A 1 69 ? 3.386 2.905 -6.572 1.00 92.62 69 ARG A N 1
ATOM 547 C CA . ARG A 1 69 ? 3.282 1.445 -6.718 1.00 92.62 69 ARG A CA 1
ATOM 548 C C . ARG A 1 69 ? 3.574 0.718 -5.407 1.00 92.62 69 ARG A C 1
ATOM 550 O O . ARG A 1 69 ? 2.878 -0.248 -5.090 1.00 92.62 69 ARG A O 1
ATOM 557 N N . ILE A 1 70 ? 4.562 1.172 -4.637 1.00 93.12 70 ILE A N 1
ATOM 558 C CA . ILE A 1 70 ? 4.887 0.618 -3.315 1.00 93.12 70 ILE A CA 1
ATOM 559 C C . ILE A 1 70 ? 3.732 0.871 -2.353 1.00 93.12 70 ILE A C 1
ATOM 561 O O . ILE A 1 70 ? 3.188 -0.082 -1.791 1.00 93.12 70 ILE A O 1
ATOM 565 N N . TRP A 1 71 ? 3.302 2.125 -2.219 1.00 94.88 71 TRP A N 1
ATOM 566 C CA . TRP A 1 71 ? 2.237 2.498 -1.290 1.00 94.88 71 TRP A CA 1
ATOM 567 C C . TRP A 1 71 ? 0.951 1.722 -1.562 1.00 94.88 71 TRP A C 1
ATOM 569 O O . TRP A 1 71 ? 0.361 1.144 -0.652 1.00 94.88 71 TRP A O 1
ATOM 579 N N . ILE A 1 72 ? 0.541 1.619 -2.825 1.00 96.38 72 ILE A N 1
ATOM 580 C CA . ILE A 1 72 ? -0.676 0.895 -3.196 1.00 96.38 72 ILE A CA 1
ATOM 581 C C . ILE A 1 72 ? -0.522 -0.617 -3.005 1.00 96.38 72 ILE A C 1
ATOM 583 O O . ILE A 1 72 ? -1.499 -1.279 -2.659 1.00 96.38 72 ILE A O 1
ATOM 587 N N . SER A 1 73 ? 0.683 -1.173 -3.157 1.00 96.31 73 SER A N 1
ATOM 588 C CA . SER A 1 73 ? 0.942 -2.581 -2.826 1.00 96.31 73 SER A CA 1
ATOM 589 C C . SER A 1 73 ? 0.737 -2.851 -1.335 1.00 96.31 73 SER A C 1
ATOM 591 O O . SER A 1 73 ? 0.031 -3.795 -0.975 1.00 96.31 73 SER A O 1
ATOM 593 N N . VAL A 1 74 ? 1.285 -1.984 -0.475 1.00 97.25 74 VAL A N 1
ATOM 594 C CA . VAL A 1 74 ? 1.094 -2.048 0.983 1.00 97.25 74 VAL A CA 1
ATOM 595 C C . VAL A 1 74 ? -0.392 -1.955 1.330 1.00 97.25 74 VAL A C 1
ATOM 597 O O . VAL A 1 74 ? -0.918 -2.806 2.050 1.00 97.25 74 VAL A O 1
ATOM 600 N N . LEU A 1 75 ? -1.097 -0.972 0.761 1.00 97.94 75 LEU A N 1
ATOM 601 C CA . LEU A 1 75 ? -2.528 -0.775 0.990 1.00 97.94 75 LEU A CA 1
ATOM 602 C C . LEU A 1 75 ? -3.350 -1.991 0.543 1.00 97.94 75 LEU A C 1
ATOM 604 O O . LEU A 1 75 ? -4.188 -2.474 1.305 1.00 97.94 75 LEU A O 1
ATOM 608 N N . LYS A 1 76 ? -3.069 -2.551 -0.637 1.00 98.12 76 LYS A N 1
ATOM 609 C CA . LYS A 1 76 ? -3.765 -3.738 -1.147 1.00 98.12 76 LYS A CA 1
ATOM 610 C C . LYS A 1 76 ? -3.574 -4.963 -0.253 1.00 98.12 76 LYS A C 1
ATOM 612 O O . LYS A 1 76 ? -4.556 -5.631 0.053 1.00 98.12 76 LYS A O 1
ATOM 617 N N . ILE A 1 77 ? -2.344 -5.249 0.178 1.00 98.19 77 ILE A N 1
ATOM 618 C CA . ILE A 1 77 ? -2.057 -6.386 1.071 1.00 98.19 77 ILE A CA 1
ATOM 619 C C . ILE A 1 77 ? -2.725 -6.181 2.435 1.00 98.19 77 ILE A C 1
ATOM 621 O O . ILE A 1 77 ? -3.273 -7.127 3.006 1.00 98.19 77 ILE A O 1
ATOM 625 N N . SER A 1 78 ? -2.710 -4.945 2.947 1.00 98.06 78 SER A N 1
ATOM 626 C CA . SER A 1 78 ? -3.322 -4.627 4.237 1.00 98.06 78 SER A CA 1
ATOM 627 C C . SER A 1 78 ? -4.830 -4.853 4.254 1.00 98.06 78 SER A C 1
ATOM 629 O O . SER A 1 78 ? -5.366 -5.335 5.250 1.00 98.06 78 SER A O 1
ATOM 631 N N . SER A 1 79 ? -5.518 -4.527 3.152 1.00 96.94 79 SER A N 1
ATOM 632 C CA . SER A 1 79 ? -6.977 -4.588 3.047 1.00 96.94 79 SER A CA 1
ATOM 633 C C . SER A 1 79 ? -7.692 -3.899 4.228 1.00 96.94 79 SER A C 1
ATOM 635 O O . SER A 1 79 ? -8.730 -4.379 4.683 1.00 96.94 79 SER A O 1
ATOM 637 N N . GLY A 1 80 ? -7.121 -2.800 4.742 1.00 97.19 80 GLY A N 1
ATOM 638 C CA . GLY A 1 80 ? -7.678 -2.025 5.860 1.00 97.19 80 GLY A CA 1
ATOM 639 C C . GLY A 1 80 ? -7.355 -2.566 7.258 1.00 97.19 80 GLY A C 1
ATOM 640 O O . GLY A 1 80 ? -7.758 -1.977 8.258 1.00 97.19 80 GLY A O 1
ATOM 641 N N . ASP A 1 81 ? -6.615 -3.673 7.362 1.00 98.19 81 ASP A N 1
ATOM 642 C CA . ASP A 1 81 ? -6.167 -4.223 8.641 1.00 98.19 81 ASP A CA 1
ATOM 643 C C . ASP A 1 81 ? -4.790 -3.664 9.033 1.00 98.19 81 ASP A C 1
ATOM 645 O O . ASP A 1 81 ? -3.817 -3.778 8.283 1.00 98.19 81 ASP A O 1
ATOM 649 N N . MET A 1 82 ? -4.691 -3.086 10.235 1.00 97.94 82 MET A N 1
ATOM 650 C CA . MET A 1 82 ? -3.457 -2.447 10.713 1.00 97.94 82 MET A CA 1
ATOM 651 C C . MET A 1 82 ? -2.301 -3.432 10.928 1.00 97.94 82 MET A C 1
ATOM 653 O O . MET A 1 82 ? -1.154 -3.077 10.670 1.00 97.94 82 MET A O 1
ATOM 657 N N . LYS A 1 83 ? -2.566 -4.680 11.337 1.00 97.94 83 LYS A N 1
ATOM 658 C CA . LYS A 1 83 ? -1.492 -5.673 11.510 1.00 97.94 83 LYS A CA 1
ATOM 659 C C . LYS A 1 83 ? -0.924 -6.082 10.157 1.00 97.94 83 LYS A C 1
ATOM 661 O O . LYS A 1 83 ? 0.291 -6.146 9.990 1.00 97.94 83 LYS A O 1
ATOM 666 N N . LYS A 1 84 ? -1.793 -6.315 9.168 1.00 98.38 84 LYS A N 1
ATOM 667 C CA . LYS A 1 84 ? -1.366 -6.598 7.792 1.00 98.38 84 LYS A CA 1
ATOM 668 C C . LYS A 1 84 ? -0.660 -5.401 7.162 1.00 98.38 84 LYS A C 1
ATOM 670 O O . LYS A 1 84 ? 0.301 -5.605 6.428 1.00 98.38 84 LYS A O 1
ATOM 675 N N . PHE A 1 85 ? -1.102 -4.177 7.460 1.00 98.25 85 PHE A N 1
ATOM 676 C CA . PHE A 1 85 ? -0.417 -2.953 7.049 1.00 98.25 85 PHE A CA 1
ATOM 677 C C . PHE A 1 85 ? 1.023 -2.924 7.570 1.00 98.25 85 PHE A C 1
ATOM 679 O O . PHE A 1 85 ? 1.949 -2.840 6.770 1.00 98.25 85 PHE A O 1
ATOM 686 N N . GLU A 1 86 ? 1.230 -3.097 8.876 1.00 96.44 86 GLU A N 1
ATOM 687 C CA . GLU A 1 86 ? 2.571 -3.138 9.475 1.00 96.44 86 GLU A CA 1
ATOM 688 C C . GLU A 1 86 ? 3.442 -4.262 8.890 1.00 96.44 86 GLU A C 1
ATOM 690 O O . GLU A 1 86 ? 4.623 -4.055 8.605 1.00 96.44 86 GLU A O 1
ATOM 695 N N . SER A 1 87 ? 2.876 -5.453 8.666 1.00 97.06 87 SER A N 1
ATOM 696 C CA . SER A 1 87 ? 3.586 -6.555 8.004 1.00 97.06 87 SER A CA 1
ATOM 697 C C . SER A 1 87 ? 3.974 -6.222 6.561 1.00 97.06 87 SER A C 1
ATOM 699 O O . SER A 1 87 ? 5.086 -6.541 6.144 1.00 97.06 87 SER A O 1
ATOM 701 N N . ALA A 1 88 ? 3.095 -5.565 5.80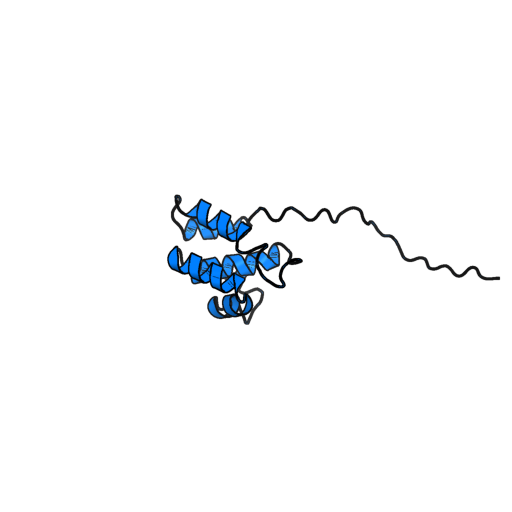4 1.00 97.25 88 ALA A N 1
ATOM 702 C CA . ALA A 1 88 ? 3.371 -5.164 4.429 1.00 97.25 88 ALA A CA 1
ATOM 703 C C . ALA A 1 88 ? 4.418 -4.040 4.353 1.00 97.25 88 ALA A C 1
ATOM 705 O O . ALA A 1 88 ? 5.284 -4.088 3.484 1.00 97.25 88 ALA A O 1
ATOM 706 N N . VAL A 1 89 ? 4.409 -3.088 5.294 1.00 95.06 89 VAL A N 1
ATOM 707 C CA . VAL A 1 89 ? 5.471 -2.074 5.439 1.00 95.06 89 VAL A CA 1
ATOM 708 C C . VAL A 1 89 ? 6.823 -2.748 5.690 1.00 95.06 89 VAL A C 1
ATOM 710 O O . VAL A 1 89 ? 7.812 -2.427 5.032 1.00 95.06 89 VAL A O 1
ATOM 713 N N . LYS A 1 90 ? 6.886 -3.737 6.591 1.00 93.88 90 LYS A N 1
ATOM 714 C CA . LYS A 1 90 ? 8.124 -4.503 6.832 1.00 93.88 90 LYS A CA 1
ATOM 715 C C . LYS A 1 90 ? 8.599 -5.240 5.579 1.00 93.88 90 LYS A C 1
ATOM 717 O O . LYS A 1 90 ? 9.796 -5.235 5.295 1.00 93.88 90 LYS A O 1
ATOM 722 N N . LEU A 1 91 ? 7.677 -5.836 4.821 1.00 94.50 91 LEU A N 1
ATOM 723 C CA . LEU A 1 91 ? 8.004 -6.508 3.564 1.00 94.50 91 LEU A CA 1
ATOM 724 C C . LEU A 1 91 ? 8.564 -5.522 2.532 1.00 94.50 91 LEU A C 1
ATOM 726 O O . LEU A 1 91 ? 9.598 -5.807 1.943 1.00 94.50 91 LEU A O 1
ATOM 730 N N . ALA A 1 92 ? 7.947 -4.346 2.379 1.00 92.75 92 ALA A N 1
ATOM 731 C CA . ALA A 1 92 ? 8.414 -3.294 1.474 1.00 92.75 92 ALA A CA 1
ATOM 732 C C . ALA A 1 92 ? 9.867 -2.875 1.753 1.00 92.75 92 ALA A C 1
ATOM 734 O O . ALA A 1 92 ? 10.649 -2.703 0.822 1.00 92.75 92 ALA A O 1
ATOM 735 N N . ASN A 1 93 ? 10.226 -2.750 3.034 1.00 89.31 93 ASN A N 1
ATOM 736 C CA . ASN A 1 93 ? 11.581 -2.397 3.467 1.00 89.31 93 ASN A CA 1
ATOM 737 C C . ASN A 1 93 ? 12.588 -3.547 3.337 1.00 89.31 93 ASN A C 1
ATOM 739 O O . ASN A 1 93 ? 13.782 -3.295 3.199 1.00 89.31 93 ASN A O 1
ATOM 743 N N . THR A 1 94 ? 12.120 -4.797 3.403 1.00 90.94 94 THR A N 1
ATOM 744 C CA . THR A 1 94 ? 12.972 -5.987 3.261 1.00 90.94 94 THR A CA 1
ATOM 745 C C . THR A 1 94 ? 13.275 -6.255 1.789 1.00 90.94 94 THR A C 1
ATOM 747 O O . THR A 1 94 ? 14.437 -6.333 1.402 1.00 90.94 94 THR A O 1
ATOM 750 N N . ASP A 1 95 ? 12.227 -6.372 0.970 1.00 90.38 95 ASP A N 1
ATOM 751 C CA . ASP A 1 95 ? 12.315 -6.513 -0.480 1.00 90.38 95 ASP A CA 1
ATOM 752 C C . ASP A 1 95 ? 11.007 -6.043 -1.141 1.00 90.38 95 ASP A C 1
ATOM 754 O O . ASP A 1 95 ? 9.971 -6.718 -1.117 1.00 90.38 95 ASP A O 1
ATOM 758 N N . TYR A 1 96 ? 11.046 -4.875 -1.783 1.00 91.31 96 TYR A N 1
ATOM 759 C CA . TYR A 1 96 ? 9.888 -4.330 -2.492 1.00 91.31 96 TYR A CA 1
ATOM 760 C C . TYR A 1 96 ? 9.465 -5.187 -3.699 1.00 91.31 96 TYR A C 1
ATOM 762 O O . TYR A 1 96 ? 8.334 -5.068 -4.174 1.00 91.31 96 TYR A O 1
ATOM 770 N N . ARG A 1 97 ? 10.336 -6.063 -4.218 1.00 91.81 97 ARG A N 1
ATOM 771 C CA . ARG A 1 97 ? 9.979 -6.978 -5.312 1.00 91.81 97 ARG A CA 1
ATOM 772 C C . ARG A 1 97 ? 9.035 -8.055 -4.796 1.00 91.81 97 ARG A C 1
ATOM 774 O O . ARG A 1 97 ? 8.011 -8.299 -5.431 1.00 91.81 97 ARG A O 1
ATOM 781 N N . ASP A 1 98 ? 9.309 -8.606 -3.615 1.00 94.88 98 ASP A N 1
ATOM 782 C CA . ASP A 1 98 ? 8.406 -9.547 -2.945 1.00 94.88 98 ASP A CA 1
ATOM 783 C C . ASP A 1 98 ? 7.090 -8.874 -2.557 1.00 94.88 98 ASP A C 1
ATOM 785 O O . ASP A 1 98 ? 6.024 -9.470 -2.719 1.00 94.88 98 ASP 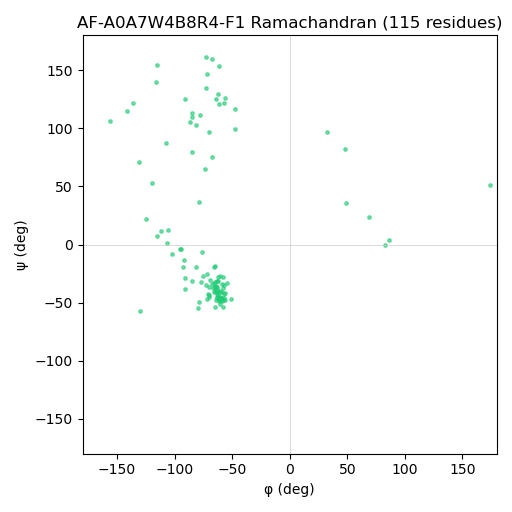A O 1
ATOM 789 N N . LEU A 1 99 ? 7.128 -7.603 -2.141 1.00 95.69 99 LEU A N 1
ATOM 790 C CA . LEU A 1 99 ? 5.917 -6.803 -1.947 1.00 95.69 99 LEU A CA 1
ATOM 791 C C . LEU A 1 99 ? 5.073 -6.742 -3.231 1.00 95.69 99 LEU A C 1
ATOM 793 O O . LEU A 1 99 ? 3.862 -6.967 -3.186 1.00 95.69 99 LEU A O 1
ATOM 797 N N . PHE A 1 100 ? 5.689 -6.460 -4.383 1.00 95.31 100 PHE A N 1
ATOM 798 C CA . PHE A 1 100 ? 4.967 -6.425 -5.656 1.00 95.31 100 PHE A CA 1
ATOM 799 C C . PHE A 1 100 ? 4.399 -7.793 -6.026 1.00 95.31 100 PHE A C 1
ATOM 801 O O . PHE A 1 100 ? 3.262 -7.866 -6.497 1.00 95.31 100 PHE A O 1
ATOM 808 N N . MET A 1 101 ? 5.143 -8.874 -5.794 1.00 97.38 101 MET A N 1
ATOM 809 C CA . MET A 1 101 ? 4.652 -10.235 -6.014 1.00 97.38 101 MET A CA 1
ATOM 810 C C . MET A 1 101 ? 3.448 -10.541 -5.116 1.00 97.38 101 MET A C 1
ATOM 812 O O . MET A 1 101 ? 2.402 -10.952 -5.618 1.00 97.38 101 MET A O 1
ATOM 816 N N . ALA A 1 102 ? 3.547 -10.248 -3.818 1.00 97.38 102 ALA A N 1
ATOM 817 C CA . ALA A 1 102 ? 2.484 -10.466 -2.840 1.00 97.38 102 ALA A CA 1
ATOM 818 C C . ALA A 1 102 ? 1.223 -9.635 -3.135 1.00 97.38 102 ALA A C 1
ATOM 820 O O . ALA A 1 102 ? 0.103 -10.118 -2.972 1.00 97.38 102 ALA A O 1
ATOM 821 N N . ALA A 1 103 ? 1.380 -8.405 -3.631 1.00 96.94 103 ALA A N 1
ATOM 822 C CA . ALA A 1 103 ? 0.264 -7.561 -4.055 1.00 96.94 103 ALA A CA 1
ATOM 823 C C . ALA A 1 103 ? -0.335 -7.975 -5.417 1.00 96.94 103 ALA A C 1
ATOM 825 O O . ALA A 1 103 ? -1.352 -7.417 -5.846 1.00 96.94 103 ALA A O 1
ATOM 826 N N . GLY A 1 104 ? 0.273 -8.931 -6.127 1.00 96.50 104 GLY A N 1
ATOM 827 C CA . GLY A 1 104 ? -0.113 -9.306 -7.490 1.00 96.50 104 GLY A CA 1
ATOM 828 C C . GLY A 1 104 ? 0.199 -8.223 -8.528 1.00 96.50 104 GLY A C 1
ATOM 829 O O . GLY A 1 104 ? -0.450 -8.161 -9.568 1.00 96.50 104 GLY A O 1
ATOM 830 N N . PHE A 1 105 ? 1.158 -7.343 -8.240 1.00 95.81 105 PHE A N 1
ATOM 831 C CA . PHE A 1 105 ? 1.646 -6.299 -9.142 1.00 95.81 105 PHE A CA 1
ATOM 832 C C . PHE A 1 105 ? 3.029 -6.612 -9.717 1.00 95.81 105 PHE A C 1
ATOM 834 O O . PHE A 1 105 ? 3.555 -5.799 -10.464 1.00 95.81 105 PHE A O 1
ATOM 841 N N . GLY A 1 106 ? 3.644 -7.754 -9.399 1.00 93.38 106 GLY A N 1
ATOM 842 C CA . GLY A 1 106 ? 5.004 -8.091 -9.842 1.00 93.38 106 GLY A CA 1
ATOM 843 C C . GLY A 1 106 ? 5.171 -8.227 -11.360 1.00 93.38 106 GLY A C 1
ATOM 844 O O . GLY A 1 106 ? 6.219 -7.864 -11.885 1.00 93.38 106 GLY A O 1
ATOM 845 N N . TYR A 1 107 ? 4.127 -8.670 -12.067 1.00 94.06 107 TYR A N 1
ATOM 846 C CA . TYR A 1 107 ? 4.176 -8.956 -13.508 1.00 94.06 107 TYR A CA 1
ATOM 847 C C . TYR A 1 107 ? 3.775 -7.783 -14.419 1.00 94.06 107 TYR A C 1
ATOM 849 O O . TYR A 1 107 ? 4.014 -7.844 -15.621 1.00 94.06 107 TYR A O 1
ATOM 857 N N . ASP A 1 108 ? 3.163 -6.728 -13.875 1.00 93.81 108 ASP A N 1
ATOM 858 C CA . ASP A 1 108 ? 2.718 -5.547 -14.630 1.00 93.81 108 ASP A CA 1
ATOM 859 C C . ASP A 1 108 ? 2.977 -4.288 -13.791 1.00 93.81 108 ASP A C 1
ATOM 861 O O . ASP A 1 108 ? 2.380 -4.102 -12.725 1.00 93.81 108 ASP A O 1
ATOM 865 N N . SER A 1 109 ? 3.869 -3.414 -14.273 1.00 89.06 109 SER A N 1
ATOM 866 C CA . SER A 1 109 ? 4.224 -2.165 -13.588 1.00 89.06 109 SER A CA 1
ATOM 867 C C . SER A 1 109 ? 3.026 -1.238 -13.395 1.00 89.06 109 SER A C 1
ATOM 869 O O . SER A 1 109 ? 2.968 -0.515 -12.402 1.00 89.06 109 SER A O 1
ATOM 871 N N . GLU A 1 110 ? 2.024 -1.332 -14.269 1.00 93.44 110 GLU A N 1
ATOM 872 C CA . GLU A 1 110 ? 0.833 -0.486 -14.287 1.00 93.44 110 GLU A CA 1
ATOM 873 C C . GLU A 1 110 ? -0.353 -1.106 -13.539 1.00 93.44 110 GLU A C 1
ATOM 875 O O . GLU A 1 110 ? -1.402 -0.470 -13.394 1.00 93.44 110 GLU A O 1
ATOM 880 N N . ALA A 1 111 ? -0.225 -2.335 -13.027 1.00 94.69 111 ALA A N 1
ATOM 881 C CA . ALA A 1 111 ? -1.320 -3.018 -12.338 1.00 94.69 111 ALA A CA 1
ATOM 882 C C . ALA A 1 111 ? -1.819 -2.235 -11.113 1.00 94.69 111 ALA A C 1
ATOM 884 O O . ALA A 1 111 ? -3.023 -2.199 -10.843 1.00 94.69 111 ALA A O 1
ATOM 885 N N . HIS A 1 112 ? -0.915 -1.531 -10.424 1.00 94.19 112 HIS A N 1
ATOM 886 C CA . HIS A 1 112 ? -1.268 -0.668 -9.301 1.00 94.19 112 HIS A CA 1
ATOM 887 C C . HIS A 1 112 ? -2.186 0.488 -9.710 1.00 94.19 112 HIS A C 1
ATOM 889 O O . HIS A 1 112 ? -2.985 0.909 -8.882 1.00 94.19 112 HIS A O 1
ATOM 895 N N . LYS A 1 113 ? -2.138 0.977 -10.959 1.00 93.88 113 LYS A N 1
ATOM 896 C CA . LYS A 1 113 ? -3.032 2.029 -11.488 1.00 93.88 113 LYS A CA 1
ATOM 897 C C . LYS A 1 113 ? -4.417 1.498 -11.837 1.00 93.88 113 LYS A C 1
ATOM 899 O O . LYS A 1 113 ? -5.413 2.203 -11.692 1.00 93.88 113 LYS A O 1
ATOM 904 N N . LYS A 1 114 ? -4.479 0.236 -12.267 1.00 94.25 114 LYS A N 1
ATOM 905 C CA . LYS A 1 114 ? -5.713 -0.455 -12.674 1.00 94.25 114 LYS A CA 1
ATOM 906 C C . LYS A 1 114 ? -6.505 -1.002 -11.488 1.00 94.25 114 LYS A C 1
ATOM 908 O O . LYS A 1 114 ? -7.691 -1.290 -11.636 1.00 94.25 114 LYS A O 1
ATOM 913 N N . TRP A 1 115 ? -5.867 -1.162 -10.328 1.00 94.81 115 TRP A N 1
ATOM 914 C CA . TRP A 1 115 ? -6.532 -1.672 -9.135 1.00 94.81 115 TRP A CA 1
ATOM 915 C C . TRP A 1 115 ? -7.641 -0.722 -8.662 1.00 94.81 115 TRP A C 1
ATOM 917 O O . TRP A 1 115 ? -7.412 0.474 -8.443 1.00 94.81 115 TRP A O 1
ATOM 927 N N . LYS A 1 116 ? -8.843 -1.289 -8.527 1.00 88.00 116 LYS A N 1
ATOM 928 C CA . LYS A 1 116 ? -10.051 -0.648 -8.007 1.00 88.00 116 LYS A CA 1
ATOM 929 C C . LYS A 1 116 ? -10.454 -1.360 -6.720 1.00 88.00 116 LYS A C 1
ATOM 931 O O . LYS A 1 116 ? -10.359 -2.587 -6.652 1.00 88.00 116 LYS A O 1
ATOM 936 N N . ILE A 1 117 ? -10.890 -0.573 -5.746 1.00 82.44 117 ILE A N 1
ATOM 937 C CA . ILE A 1 117 ? -11.458 -1.016 -4.477 1.00 82.44 117 ILE A CA 1
ATOM 938 C C . ILE A 1 117 ? -12.855 -0.432 -4.312 1.00 82.44 117 ILE A C 1
ATOM 940 O O . ILE A 1 117 ? -13.072 0.678 -4.857 1.00 82.44 117 ILE A O 1
#

Sequence (117 aa):
MVETSINIKRANLQARQWPIMDVLSNRTKKIIGLLFKSDQTKIVEKNLLDDCSRSISGCNDWEAELLERIWISVLKISSGDMKKFESAVKLANTDYRDLFMAAGFGYDSEAHKKWKI